Protein AF-A0A9J6P7E7-F1 (afdb_monomer_lite)

pLDDT: mean 77.28, std 12.32, range [48.22, 92.12]

Structure (mmCIF, N/CA/C/O backbone):
data_AF-A0A9J6P7E7-F1
#
_entry.id   AF-A0A9J6P7E7-F1
#
loop_
_atom_site.group_PDB
_atom_site.id
_atom_site.type_symbol
_atom_site.label_atom_id
_atom_site.label_alt_id
_atom_site.label_comp_id
_atom_site.label_asym_id
_atom_site.label_entity_id
_atom_site.label_seq_id
_atom_site.pdbx_PDB_ins_code
_atom_site.Cartn_x
_atom_site.Cartn_y
_atom_site.Cartn_z
_atom_site.occupancy
_atom_site.B_iso_or_equiv
_atom_site.auth_seq_id
_atom_site.auth_comp_id
_atom_site.auth_asym_id
_atom_site.auth_atom_id
_atom_site.pdbx_PDB_model_num
ATOM 1 N N . MET A 1 1 ? 10.338 -7.624 -7.039 1.00 81.31 1 MET A N 1
ATOM 2 C CA . MET A 1 1 ? 9.321 -7.656 -5.954 1.00 81.31 1 MET A CA 1
ATOM 3 C C . MET A 1 1 ? 8.313 -6.531 -6.124 1.00 81.31 1 MET A C 1
ATOM 5 O O . MET A 1 1 ? 8.666 -5.353 -6.077 1.00 81.31 1 MET A O 1
ATOM 9 N N . ARG A 1 2 ? 7.053 -6.901 -6.331 1.00 87.06 2 ARG A N 1
ATOM 10 C CA . ARG A 1 2 ? 5.906 -5.998 -6.440 1.00 87.06 2 ARG A CA 1
ATOM 11 C C . ARG A 1 2 ? 5.103 -6.014 -5.143 1.00 87.06 2 ARG A C 1
ATOM 13 O O . ARG A 1 2 ? 5.109 -7.004 -4.413 1.00 87.06 2 ARG A O 1
ATOM 20 N N . MET A 1 3 ? 4.419 -4.911 -4.868 1.00 87.38 3 MET A N 1
ATOM 21 C CA . MET A 1 3 ? 3.571 -4.745 -3.693 1.00 87.38 3 MET A CA 1
ATOM 22 C C . MET A 1 3 ? 2.132 -4.464 -4.121 1.00 87.38 3 MET A C 1
ATOM 24 O O . MET A 1 3 ? 1.888 -3.736 -5.086 1.00 87.38 3 MET A O 1
ATOM 28 N N . ALA A 1 4 ? 1.174 -4.986 -3.364 1.00 89.62 4 ALA A N 1
ATOM 29 C CA . ALA A 1 4 ? -0.212 -4.564 -3.423 1.00 89.62 4 ALA A CA 1
ATOM 30 C C . ALA A 1 4 ? -0.757 -4.211 -2.039 1.00 89.62 4 ALA A C 1
ATOM 32 O O . ALA A 1 4 ? -0.389 -4.813 -1.033 1.00 89.62 4 ALA A O 1
ATOM 33 N N . ILE A 1 5 ? -1.679 -3.254 -2.003 1.00 88.19 5 ILE A N 1
ATOM 34 C CA . ILE A 1 5 ? -2.485 -2.943 -0.820 1.00 88.19 5 ILE A CA 1
ATOM 35 C C . ILE A 1 5 ? -3.898 -3.414 -1.103 1.00 88.19 5 ILE A C 1
ATOM 37 O O . ILE A 1 5 ? -4.519 -2.952 -2.063 1.00 88.19 5 ILE A O 1
ATOM 41 N N . LYS A 1 6 ? -4.418 -4.310 -0.266 1.00 88.69 6 LYS A N 1
ATOM 42 C CA . LYS A 1 6 ? -5.833 -4.682 -0.286 1.00 88.69 6 LYS A CA 1
ATOM 43 C C . LYS A 1 6 ? -6.572 -3.880 0.765 1.00 88.69 6 LYS A C 1
ATOM 45 O O . LYS A 1 6 ? -6.166 -3.848 1.925 1.00 88.69 6 LYS A O 1
ATOM 50 N N . LEU A 1 7 ? -7.677 -3.272 0.365 1.00 88.62 7 LEU A N 1
ATOM 51 C CA . LEU A 1 7 ? -8.600 -2.609 1.269 1.00 88.62 7 LEU A CA 1
ATOM 52 C C . LEU A 1 7 ? -9.724 -3.559 1.698 1.00 88.62 7 LEU A C 1
ATOM 54 O O . LEU A 1 7 ? -9.991 -4.580 1.056 1.00 88.62 7 LEU A O 1
ATOM 58 N N . LYS A 1 8 ? -10.393 -3.221 2.802 1.00 85.81 8 LYS A N 1
ATOM 59 C CA . LYS A 1 8 ? -11.545 -3.965 3.329 1.00 85.81 8 LYS A CA 1
ATOM 60 C C . LYS A 1 8 ? -12.756 -3.916 2.395 1.00 85.81 8 LYS A C 1
ATOM 62 O O . LYS A 1 8 ? -13.511 -4.878 2.366 1.00 85.81 8 LYS A O 1
ATOM 67 N N . ASP A 1 9 ? -12.890 -2.852 1.598 1.00 89.94 9 ASP A N 1
ATOM 68 C CA . ASP A 1 9 ? -13.927 -2.709 0.562 1.00 89.94 9 ASP A CA 1
ATOM 69 C C . ASP A 1 9 ? -13.654 -3.560 -0.697 1.00 89.94 9 ASP A C 1
ATOM 71 O O . ASP A 1 9 ? -14.424 -3.530 -1.651 1.00 89.94 9 ASP A O 1
ATOM 75 N N . GLY A 1 10 ? -12.554 -4.322 -0.712 1.00 88.44 10 GLY A N 1
ATOM 76 C CA . GLY A 1 10 ? -12.170 -5.193 -1.819 1.00 88.44 10 GLY A CA 1
ATOM 77 C C . GLY A 1 10 ? -11.299 -4.521 -2.880 1.00 88.44 10 GLY A C 1
ATOM 78 O O . GLY A 1 10 ? -10.753 -5.230 -3.733 1.00 88.44 10 GLY A O 1
ATOM 79 N N . LYS A 1 11 ? -11.087 -3.197 -2.822 1.00 91.06 11 LYS A N 1
ATOM 80 C CA . LYS A 1 11 ? -10.170 -2.513 -3.744 1.00 91.06 11 LYS A CA 1
ATOM 81 C C . LYS A 1 11 ? -8.735 -2.973 -3.530 1.00 91.06 11 LYS A C 1
ATOM 83 O O . LYS A 1 11 ? -8.297 -3.230 -2.406 1.00 91.06 11 LYS A O 1
ATOM 88 N N . LYS A 1 12 ? -7.989 -3.046 -4.631 1.00 92.12 12 LYS A N 1
ATOM 89 C CA . LYS A 1 12 ? -6.574 -3.418 -4.637 1.00 92.12 12 LYS A CA 1
ATOM 90 C C . LYS A 1 12 ? -5.767 -2.354 -5.363 1.00 92.12 12 LYS A C 1
ATOM 92 O O . LYS A 1 12 ? -6.113 -1.981 -6.480 1.00 92.12 12 LYS A O 1
ATOM 97 N N . TYR A 1 13 ? -4.688 -1.905 -4.739 1.00 89.94 13 TYR A N 1
ATOM 98 C CA . TYR A 1 13 ? -3.747 -0.949 -5.314 1.00 89.94 13 TYR A CA 1
ATOM 99 C C . TYR A 1 13 ? -2.451 -1.681 -5.599 1.00 89.94 13 TYR A C 1
ATOM 101 O O . TYR A 1 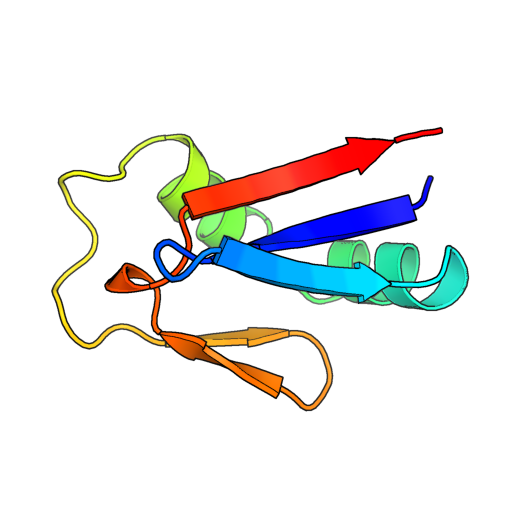13 ? -1.813 -2.163 -4.668 1.00 89.94 13 TYR A O 1
ATOM 109 N N . PHE A 1 14 ? -2.098 -1.791 -6.876 1.00 91.75 14 PHE A N 1
ATOM 110 C CA . PHE A 1 14 ? -0.888 -2.467 -7.323 1.00 91.75 14 PHE A CA 1
ATOM 111 C C . PHE A 1 14 ? 0.209 -1.448 -7.588 1.00 91.75 14 PHE A C 1
ATOM 113 O O . PHE A 1 14 ? -0.030 -0.424 -8.228 1.00 91.75 14 PHE A O 1
ATOM 120 N N . TYR A 1 15 ? 1.411 -1.764 -7.127 1.00 89.81 15 TYR A N 1
ATOM 121 C CA . TYR A 1 15 ? 2.594 -0.954 -7.349 1.00 89.81 15 TYR A CA 1
ATOM 122 C C . TYR A 1 15 ? 3.576 -1.711 -8.232 1.00 89.81 15 TYR A C 1
ATOM 124 O O . TYR A 1 15 ? 3.804 -2.913 -8.062 1.00 89.81 15 TYR A O 1
ATOM 132 N N . SER A 1 16 ? 4.173 -0.993 -9.183 1.00 91.88 16 SER A N 1
ATOM 133 C CA . SER A 1 16 ? 5.271 -1.524 -9.988 1.00 91.88 16 SER A CA 1
ATOM 134 C C . SER A 1 16 ? 6.469 -1.868 -9.102 1.00 91.88 16 SER A C 1
ATOM 136 O O . SER A 1 16 ? 6.535 -1.490 -7.931 1.00 91.88 16 SER A O 1
ATOM 138 N N . GLU A 1 17 ? 7.450 -2.573 -9.653 1.00 89.69 17 GLU A N 1
ATOM 139 C CA . GLU A 1 17 ? 8.665 -2.899 -8.908 1.00 89.69 17 GLU A CA 1
ATOM 140 C C . GLU A 1 17 ? 9.426 -1.643 -8.456 1.00 89.69 17 GLU A C 1
ATOM 142 O O . GLU A 1 17 ? 9.765 -1.523 -7.281 1.00 89.69 17 GLU A O 1
ATOM 147 N N . ALA A 1 18 ? 9.591 -0.653 -9.340 1.00 90.19 18 ALA A N 1
ATOM 148 C CA . ALA A 1 18 ? 10.219 0.623 -8.995 1.00 90.19 18 ALA A CA 1
ATOM 149 C C . ALA A 1 18 ? 9.456 1.365 -7.881 1.00 90.19 18 ALA A C 1
ATOM 151 O O . ALA A 1 18 ? 10.056 1.850 -6.920 1.00 90.19 18 ALA A O 1
ATOM 152 N N . GLN A 1 19 ? 8.121 1.394 -7.964 1.00 88.06 19 GLN A N 1
ATOM 153 C CA . GLN A 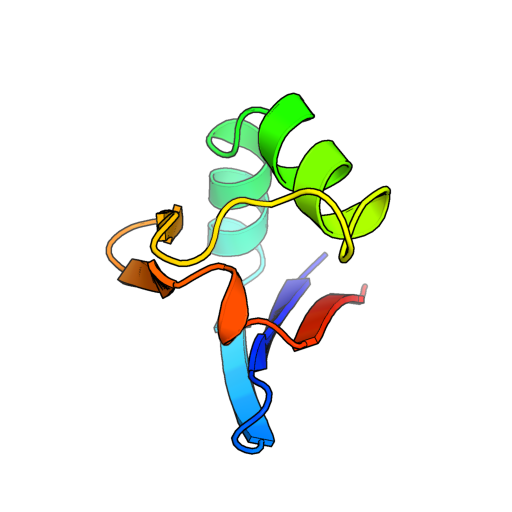1 19 ? 7.272 1.983 -6.927 1.00 88.06 19 GLN A CA 1
ATOM 154 C C . GLN A 1 19 ? 7.382 1.219 -5.608 1.00 88.06 19 GLN A C 1
ATOM 156 O O . GLN A 1 19 ? 7.480 1.836 -4.555 1.00 88.06 19 GLN A O 1
ATOM 161 N N . SER A 1 20 ? 7.415 -0.111 -5.653 1.00 87.19 20 SER A N 1
ATOM 162 C CA . SER A 1 20 ? 7.534 -0.967 -4.469 1.00 87.19 20 SER A CA 1
ATOM 163 C C . SER A 1 20 ? 8.876 -0.766 -3.767 1.00 87.19 20 SER A C 1
ATOM 165 O O . SER A 1 20 ? 8.915 -0.661 -2.544 1.00 87.19 20 SER A O 1
ATOM 167 N N . GLN A 1 21 ? 9.966 -0.617 -4.525 1.00 85.38 21 GLN A N 1
ATOM 168 C CA . GLN A 1 21 ? 11.279 -0.274 -3.974 1.00 85.38 21 GLN A CA 1
ATOM 169 C C . GLN A 1 21 ? 11.292 1.125 -3.347 1.00 85.38 21 GLN A C 1
ATOM 171 O O . GLN A 1 21 ? 11.813 1.303 -2.248 1.00 85.38 21 GLN A O 1
ATOM 176 N N . GLN A 1 22 ? 10.691 2.118 -4.007 1.00 85.31 22 GLN A N 1
ATOM 177 C CA . GLN A 1 22 ? 10.571 3.469 -3.455 1.00 85.31 22 GLN A CA 1
ATOM 178 C C . GLN A 1 22 ? 9.729 3.476 -2.173 1.00 85.31 22 GLN A C 1
ATOM 180 O O . GLN A 1 22 ? 10.079 4.140 -1.199 1.00 85.31 22 GLN A O 1
ATOM 185 N N . ILE A 1 23 ? 8.638 2.712 -2.158 1.00 80.94 23 ILE A N 1
ATOM 186 C CA . ILE A 1 23 ? 7.785 2.525 -0.991 1.00 80.94 23 ILE A CA 1
ATOM 187 C C . ILE A 1 23 ? 8.573 1.867 0.140 1.00 80.94 23 ILE A C 1
ATOM 189 O O . ILE A 1 23 ? 8.541 2.387 1.244 1.00 80.94 23 ILE A O 1
ATOM 193 N N . ALA A 1 24 ? 9.326 0.797 -0.120 1.00 79.44 24 ALA A N 1
ATOM 194 C CA . ALA A 1 24 ? 10.148 0.133 0.893 1.00 79.44 24 ALA A CA 1
ATOM 195 C C . ALA A 1 24 ? 11.237 1.052 1.475 1.00 79.44 24 ALA A C 1
ATOM 197 O O . ALA A 1 24 ? 11.544 0.959 2.660 1.00 79.44 24 ALA A O 1
ATOM 198 N N . ARG A 1 25 ? 11.794 1.964 0.666 1.00 77.56 25 ARG A N 1
ATOM 199 C CA . ARG A 1 25 ? 12.771 2.967 1.125 1.00 77.56 25 ARG A CA 1
ATOM 200 C C . ARG A 1 25 ? 12.134 4.087 1.956 1.00 77.56 25 ARG A C 1
ATOM 202 O O . ARG A 1 25 ? 12.759 4.568 2.893 1.00 77.56 25 ARG A O 1
ATOM 209 N N . ASN A 1 26 ? 10.917 4.512 1.606 1.00 73.69 26 ASN A N 1
ATOM 210 C CA . ASN A 1 26 ? 10.266 5.692 2.196 1.00 73.69 26 ASN A CA 1
ATOM 211 C C . ASN A 1 26 ? 9.273 5.371 3.320 1.00 73.69 26 ASN A C 1
ATOM 213 O O . ASN A 1 26 ? 9.036 6.210 4.193 1.00 73.69 26 ASN A O 1
ATOM 217 N N . LEU A 1 27 ? 8.650 4.190 3.311 1.00 69.75 27 LEU A N 1
ATOM 218 C CA . LEU A 1 27 ? 7.840 3.736 4.430 1.00 69.75 27 LEU A CA 1
ATOM 219 C C . LEU A 1 27 ? 8.786 3.404 5.571 1.00 69.75 27 LEU A C 1
ATOM 221 O O . LEU A 1 27 ? 9.497 2.405 5.543 1.00 69.75 27 LEU A O 1
ATOM 225 N N . ASN A 1 28 ? 8.764 4.255 6.593 1.00 63.94 28 ASN A N 1
ATOM 226 C CA . ASN A 1 28 ? 9.434 3.997 7.853 1.00 63.94 28 ASN A CA 1
ATOM 227 C C . ASN A 1 28 ? 8.983 2.612 8.352 1.00 63.94 28 ASN A C 1
ATOM 229 O O . ASN A 1 28 ? 7.803 2.424 8.661 1.00 63.94 28 ASN A O 1
ATOM 233 N N . TYR A 1 29 ? 9.898 1.641 8.354 1.00 58.25 29 TYR A N 1
ATOM 234 C CA . TYR A 1 29 ? 9.633 0.209 8.554 1.00 58.25 29 TYR A CA 1
ATOM 235 C C . TYR A 1 29 ? 8.789 -0.056 9.816 1.00 58.25 29 TYR A C 1
ATOM 237 O O . TYR A 1 29 ? 7.924 -0.928 9.839 1.00 58.25 29 TYR A O 1
ATOM 245 N N . VAL A 1 30 ? 8.951 0.802 10.828 1.00 55.09 30 VAL A N 1
ATOM 246 C CA . VAL A 1 30 ? 8.185 0.836 12.083 1.00 55.09 30 VAL A CA 1
ATOM 247 C C . VAL A 1 30 ? 6.673 1.003 11.866 1.00 55.09 30 VAL A C 1
ATOM 249 O O . VAL A 1 30 ? 5.890 0.333 12.532 1.00 55.09 30 VAL A O 1
ATOM 252 N N . LYS A 1 31 ? 6.232 1.846 10.919 1.00 62.06 31 LYS A N 1
ATOM 253 C CA . LYS A 1 31 ? 4.799 2.049 10.627 1.00 62.06 31 LYS A CA 1
ATOM 254 C C . LYS A 1 31 ? 4.189 0.854 9.902 1.00 62.06 31 LYS A C 1
ATOM 256 O O . LYS A 1 31 ? 3.057 0.492 10.196 1.00 62.06 31 LYS A O 1
ATOM 261 N N . LEU A 1 32 ? 4.929 0.233 8.982 1.00 65.81 32 LEU A N 1
ATOM 262 C CA . LEU A 1 32 ? 4.498 -1.009 8.332 1.00 65.81 32 LEU A CA 1
ATOM 263 C C . LEU A 1 32 ? 4.385 -2.146 9.349 1.00 65.81 32 LEU A C 1
ATOM 265 O O . LEU A 1 32 ? 3.364 -2.826 9.392 1.00 65.81 32 LEU A O 1
ATOM 269 N N . LEU A 1 33 ? 5.392 -2.301 10.212 1.00 59.22 33 LEU A N 1
ATOM 270 C CA . LEU A 1 33 ? 5.370 -3.285 11.289 1.00 59.22 33 LEU A CA 1
ATOM 271 C C . LEU A 1 33 ? 4.209 -3.047 12.252 1.00 59.22 33 LEU A C 1
ATOM 273 O O . LEU A 1 33 ? 3.556 -4.012 12.619 1.00 59.22 33 LEU A O 1
ATOM 277 N N . GLN A 1 34 ? 3.883 -1.801 12.609 1.00 61.84 34 GLN A N 1
ATOM 278 C CA . GLN A 1 34 ? 2.698 -1.500 13.425 1.00 61.84 34 GLN A CA 1
ATOM 279 C C . GLN A 1 34 ? 1.391 -1.968 12.771 1.00 61.84 34 GLN A C 1
ATOM 281 O O . GLN A 1 34 ? 0.544 -2.524 13.466 1.00 61.84 34 GLN A O 1
ATOM 286 N N . ILE A 1 35 ? 1.244 -1.818 11.449 1.00 62.12 35 ILE A N 1
ATOM 287 C CA . ILE A 1 35 ? 0.061 -2.329 10.736 1.00 62.12 35 ILE A CA 1
ATOM 288 C C . ILE A 1 35 ? 0.041 -3.859 10.719 1.00 62.12 35 ILE A C 1
ATOM 290 O O . ILE A 1 35 ? -1.011 -4.464 10.901 1.00 62.12 35 ILE A O 1
ATOM 294 N N . LEU A 1 36 ? 1.198 -4.485 10.487 1.00 64.75 36 LEU A N 1
ATOM 295 C CA . LEU A 1 36 ? 1.320 -5.938 10.352 1.00 64.75 36 LEU A CA 1
ATOM 296 C C . LEU A 1 36 ? 1.202 -6.672 11.694 1.00 64.75 36 LEU A C 1
ATOM 298 O O . LEU A 1 36 ? 0.662 -7.771 11.739 1.00 64.75 36 LEU A O 1
ATOM 302 N N . THR A 1 37 ? 1.704 -6.079 12.779 1.00 61.50 37 THR A N 1
ATOM 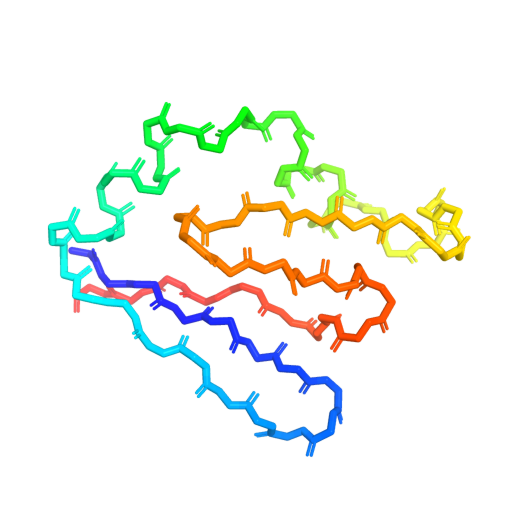303 C CA . THR A 1 37 ? 1.764 -6.715 14.107 1.00 61.50 37 THR A CA 1
ATOM 304 C C . THR A 1 37 ? 0.582 -6.374 15.000 1.00 61.50 37 THR A C 1
ATOM 306 O O . THR A 1 37 ? 0.366 -7.072 15.986 1.00 61.50 37 THR A O 1
ATOM 309 N N . ASN A 1 38 ? -0.181 -5.313 14.705 1.00 53.56 38 ASN A N 1
ATOM 310 C CA . ASN A 1 38 ? -1.143 -4.803 15.674 1.00 53.56 38 ASN A CA 1
ATOM 311 C C . ASN A 1 38 ? -2.375 -4.144 15.029 1.00 53.56 38 ASN A C 1
ATOM 313 O O . ASN A 1 38 ? -2.653 -2.957 15.206 1.00 53.56 38 ASN A O 1
ATOM 317 N N . ALA A 1 39 ? -3.176 -4.948 14.323 1.00 53.03 39 ALA A N 1
ATOM 318 C CA . ALA A 1 39 ? -4.488 -4.532 13.814 1.00 53.03 39 ALA A CA 1
ATOM 319 C C . ALA A 1 39 ? -5.434 -3.994 14.917 1.00 53.03 39 ALA A C 1
ATOM 321 O O . ALA A 1 39 ? -6.355 -3.238 14.615 1.00 53.03 39 ALA A O 1
ATOM 322 N N . SER A 1 40 ? -5.192 -4.345 16.187 1.00 52.25 40 SER A N 1
ATOM 323 C CA . SER A 1 40 ? -6.038 -4.005 17.340 1.00 52.25 40 SER A CA 1
ATOM 324 C C . SER A 1 40 ? -5.663 -2.699 18.055 1.00 52.25 40 SER A C 1
ATOM 326 O O . SER A 1 40 ? -6.448 -2.223 18.870 1.00 52.25 40 SER A O 1
ATOM 328 N N . SER A 1 41 ? -4.482 -2.117 17.796 1.00 48.22 41 SER A N 1
ATOM 329 C CA . SER A 1 41 ? -3.979 -0.949 18.552 1.00 48.22 41 SER A CA 1
ATOM 330 C C . SER A 1 41 ? -3.823 0.334 17.733 1.00 48.22 41 SER A C 1
ATOM 332 O O . SER A 1 41 ? -3.530 1.397 18.291 1.00 48.22 41 SER A O 1
ATOM 334 N N . MET A 1 42 ? -4.055 0.291 16.418 1.00 58.16 42 MET A N 1
ATOM 335 C CA . MET A 1 42 ? -4.013 1.503 15.604 1.00 58.16 42 MET A CA 1
ATOM 336 C C . MET A 1 42 ? -5.286 2.320 15.835 1.00 58.16 42 MET A C 1
ATOM 338 O O . MET A 1 42 ? -6.374 1.936 15.410 1.00 58.16 42 MET A O 1
ATOM 342 N N . LYS A 1 43 ? -5.140 3.460 16.528 1.00 55.12 43 LYS A N 1
ATOM 343 C CA . LYS A 1 43 ? -6.223 4.423 16.773 1.00 55.12 43 LYS A CA 1
ATOM 344 C C . LYS A 1 43 ? -6.977 4.701 15.468 1.00 55.12 43 LYS A C 1
ATOM 346 O O . LYS A 1 43 ? -6.358 5.107 14.475 1.00 55.12 43 LYS A O 1
ATOM 351 N N . SER A 1 44 ? -8.295 4.490 15.486 1.00 58.41 44 SER A N 1
ATOM 352 C CA . SER A 1 44 ? -9.191 4.862 14.386 1.00 58.41 44 SER A CA 1
ATOM 353 C C . SER A 1 44 ? -8.931 6.319 13.977 1.00 58.41 44 SER A C 1
ATOM 355 O O . SER A 1 44 ? -8.684 7.176 14.829 1.00 58.41 44 SER A O 1
ATOM 357 N N . GLY A 1 45 ? -8.869 6.574 12.667 1.00 65.00 45 GLY A N 1
ATOM 358 C CA . GLY A 1 45 ? -8.493 7.876 12.092 1.00 65.00 45 GLY A CA 1
ATOM 359 C C . GLY A 1 45 ? -7.018 8.051 11.692 1.00 65.00 45 GLY A C 1
ATOM 360 O O . GLY A 1 45 ? -6.679 9.029 11.022 1.00 65.00 45 GLY A O 1
ATOM 361 N N . SER A 1 46 ? -6.134 7.103 12.014 1.00 74.44 46 SER A N 1
ATOM 362 C CA . SER A 1 46 ? -4.736 7.149 11.556 1.00 74.44 46 SER A CA 1
ATOM 363 C C . SER A 1 46 ? -4.643 6.939 10.039 1.00 74.44 46 SER A C 1
ATOM 365 O O . SER A 1 46 ? -5.283 6.042 9.484 1.00 74.44 46 SER A O 1
ATOM 367 N N . SER A 1 47 ? -3.822 7.742 9.358 1.00 79.00 47 SER A N 1
ATOM 368 C CA . SER A 1 47 ? -3.594 7.634 7.912 1.00 79.00 47 SER A CA 1
ATOM 369 C C . SER A 1 47 ? -2.119 7.428 7.585 1.00 79.00 47 SER A C 1
ATOM 371 O O . SER A 1 47 ? -1.231 7.932 8.274 1.00 79.00 47 SER A O 1
ATOM 373 N N . ILE A 1 48 ? -1.853 6.694 6.509 1.00 77.81 48 ILE A N 1
ATOM 374 C CA . ILE A 1 48 ? -0.510 6.410 6.014 1.00 77.81 48 ILE A CA 1
ATOM 375 C C . ILE A 1 48 ? -0.405 6.933 4.596 1.00 77.81 48 ILE A C 1
ATOM 377 O O . ILE A 1 48 ? -1.234 6.632 3.739 1.00 77.81 48 ILE A O 1
ATOM 381 N N . LYS A 1 49 ? 0.635 7.729 4.362 1.00 79.62 49 LYS A N 1
ATOM 382 C CA . LYS A 1 49 ? 0.982 8.201 3.031 1.00 79.62 49 LYS A CA 1
ATOM 383 C C . LYS A 1 49 ? 1.896 7.180 2.365 1.00 79.62 49 LYS A C 1
ATOM 385 O O . LYS A 1 49 ? 2.955 6.858 2.899 1.00 79.62 49 LYS A O 1
ATOM 390 N N . ILE A 1 50 ? 1.478 6.688 1.208 1.00 81.19 50 ILE A N 1
ATOM 391 C CA . ILE A 1 50 ? 2.225 5.750 0.374 1.00 81.19 50 ILE A CA 1
ATOM 392 C C . ILE A 1 50 ? 2.344 6.399 -0.996 1.00 81.19 50 ILE A C 1
ATOM 394 O O . ILE A 1 50 ? 1.347 6.602 -1.688 1.00 81.19 50 ILE A O 1
ATOM 398 N N . LEU A 1 51 ? 3.569 6.787 -1.357 1.00 82.56 51 LEU A N 1
ATOM 399 C CA . LEU A 1 51 ? 3.835 7.661 -2.503 1.00 82.56 51 LEU A CA 1
ATOM 400 C C . LEU A 1 51 ? 2.965 8.935 -2.430 1.00 82.56 51 LEU A C 1
ATOM 402 O O . LEU A 1 51 ? 3.096 9.716 -1.487 1.00 82.56 51 LEU A O 1
ATOM 406 N N . ASN A 1 52 ? 2.054 9.120 -3.388 1.00 80.31 52 ASN A N 1
ATOM 407 C CA . ASN A 1 52 ? 1.144 10.266 -3.480 1.00 80.31 52 ASN A CA 1
ATOM 408 C C .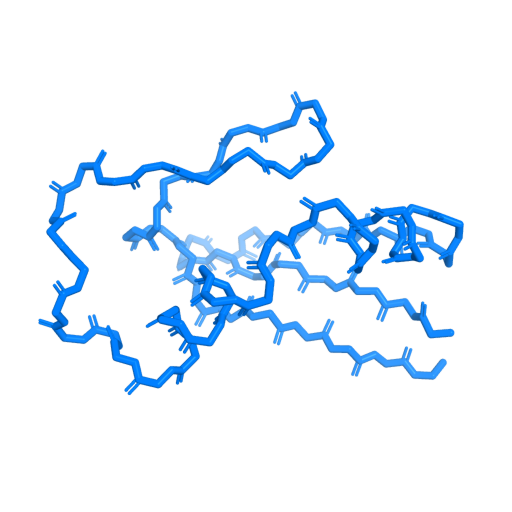 ASN A 1 52 ? -0.285 9.948 -3.010 1.00 80.31 52 ASN A C 1
ATOM 410 O O . ASN A 1 52 ? -1.194 10.742 -3.234 1.00 80.31 52 ASN A O 1
ATOM 414 N N . GLN A 1 53 ? -0.500 8.799 -2.368 1.00 82.38 53 GLN A N 1
ATOM 415 C CA . GLN A 1 53 ? -1.814 8.361 -1.901 1.00 82.38 53 GLN A CA 1
ATOM 416 C C . GLN A 1 53 ? -1.855 8.299 -0.378 1.00 82.38 53 GLN A C 1
ATOM 418 O O . GLN A 1 53 ? -0.874 7.939 0.272 1.00 82.38 53 GLN A O 1
ATOM 423 N N . ILE A 1 54 ? -3.000 8.663 0.194 1.00 85.50 54 ILE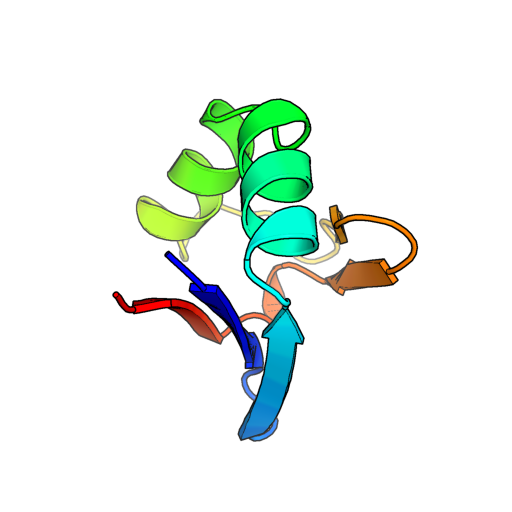 A N 1
ATOM 424 C CA . ILE A 1 54 ? -3.250 8.597 1.633 1.00 85.50 54 ILE A CA 1
ATOM 425 C C . ILE A 1 54 ? -4.258 7.482 1.878 1.00 85.50 54 ILE A C 1
ATOM 427 O O . ILE A 1 54 ? -5.371 7.513 1.357 1.00 85.50 54 ILE A O 1
ATOM 431 N N . PHE A 1 55 ? -3.868 6.509 2.693 1.00 82.94 55 PHE A N 1
ATOM 432 C CA . PHE A 1 55 ? -4.704 5.385 3.080 1.00 82.94 55 PHE A CA 1
ATOM 433 C C . PHE A 1 55 ? -5.052 5.488 4.556 1.00 82.94 55 PHE A C 1
ATOM 435 O O . PHE A 1 55 ? -4.161 5.549 5.404 1.00 82.94 55 PHE A O 1
ATOM 442 N N . LYS A 1 56 ? -6.346 5.465 4.878 1.00 84.38 56 LYS A N 1
ATOM 443 C CA . LYS A 1 56 ? -6.781 5.265 6.261 1.00 84.38 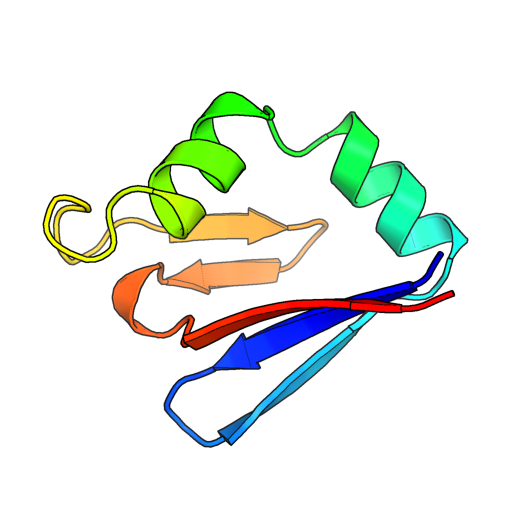56 LYS A CA 1
ATOM 444 C C . LYS A 1 56 ? -6.433 3.844 6.680 1.00 84.38 56 LYS A C 1
ATOM 446 O O . LYS A 1 56 ? -6.830 2.893 6.008 1.00 84.38 56 LYS A O 1
ATOM 451 N N . VAL A 1 57 ? -5.725 3.705 7.793 1.00 79.12 57 VAL A N 1
ATOM 452 C CA . VAL A 1 57 ? -5.255 2.412 8.311 1.00 79.12 57 VAL A CA 1
ATOM 453 C C . VAL A 1 57 ? -6.414 1.442 8.518 1.00 79.12 57 VAL A C 1
ATOM 455 O O . VAL A 1 57 ? -6.330 0.285 8.124 1.00 79.12 57 VAL A O 1
ATOM 458 N N . GLU A 1 58 ? -7.527 1.933 9.058 1.00 79.94 58 GLU A N 1
ATOM 459 C CA . GLU A 1 58 ? -8.731 1.139 9.324 1.00 79.94 58 GLU A CA 1
ATOM 460 C C . GLU A 1 58 ? -9.355 0.518 8.066 1.00 79.94 58 GLU A C 1
ATOM 462 O O . GLU A 1 58 ? -10.049 -0.494 8.174 1.00 79.94 58 GLU A O 1
ATOM 467 N N . ASN A 1 59 ? -9.074 1.077 6.886 1.00 84.06 59 ASN A N 1
ATOM 468 C CA . ASN A 1 59 ? -9.562 0.574 5.605 1.00 84.06 59 ASN A CA 1
ATOM 469 C C . ASN A 1 59 ? -8.606 -0.434 4.967 1.00 84.06 59 ASN A C 1
ATOM 471 O O . ASN A 1 59 ? -9.007 -1.116 4.026 1.00 84.06 59 ASN A O 1
ATOM 475 N N . ILE A 1 60 ? -7.365 -0.544 5.443 1.00 83.75 60 ILE A N 1
ATOM 476 C CA . ILE A 1 60 ? -6.391 -1.494 4.909 1.00 83.75 60 ILE A CA 1
ATOM 477 C C . ILE A 1 60 ? -6.692 -2.875 5.493 1.00 83.75 60 ILE A C 1
ATOM 479 O O . ILE A 1 60 ? -6.827 -3.052 6.702 1.00 83.75 60 ILE A O 1
ATOM 483 N N . LYS A 1 61 ? -6.821 -3.861 4.608 1.00 83.81 61 LYS A N 1
ATOM 484 C CA . LYS A 1 61 ? -6.975 -5.273 4.960 1.00 83.81 61 LYS A CA 1
ATOM 485 C C . LYS A 1 61 ? -5.618 -5.966 5.035 1.00 83.81 61 LYS A C 1
ATOM 487 O O . LYS A 1 61 ? -5.372 -6.701 5.983 1.00 83.81 61 LYS A O 1
ATOM 492 N N . SER A 1 62 ? -4.759 -5.755 4.040 1.00 81.00 62 SER A N 1
ATOM 493 C CA . SER A 1 62 ? -3.426 -6.362 3.996 1.00 81.00 62 SER A CA 1
ATOM 494 C C . SER A 1 62 ? -2.476 -5.624 3.052 1.00 81.00 62 SER A C 1
ATOM 496 O O . SER A 1 62 ? -2.902 -4.946 2.113 1.00 81.00 62 SER A O 1
ATOM 498 N N . PHE A 1 63 ? -1.179 -5.808 3.300 1.00 83.31 63 PHE A N 1
ATOM 499 C CA . PHE A 1 63 ? -0.100 -5.549 2.351 1.00 83.31 63 PHE A CA 1
ATOM 500 C C . PHE A 1 63 ? 0.398 -6.889 1.820 1.00 83.31 63 PHE A C 1
ATOM 502 O O . PHE A 1 63 ? 0.668 -7.798 2.601 1.00 83.31 63 PHE A O 1
ATOM 509 N N . GLU A 1 64 ? 0.507 -7.018 0.505 1.00 84.81 64 GLU A N 1
ATOM 510 C CA . GLU A 1 64 ? 0.949 -8.244 -0.154 1.00 84.81 64 GLU A CA 1
ATOM 511 C C . GLU A 1 64 ? 2.192 -7.960 -0.979 1.00 84.81 64 GLU A C 1
ATOM 513 O O . GLU A 1 64 ? 2.220 -7.004 -1.750 1.00 84.81 64 GLU A O 1
ATOM 518 N N . PHE A 1 65 ? 3.203 -8.808 -0.824 1.00 81.12 65 PHE A N 1
ATOM 519 C CA . PHE A 1 65 ? 4.442 -8.753 -1.585 1.00 81.12 65 PHE A CA 1
ATOM 520 C C . PHE A 1 65 ? 4.546 -10.020 -2.424 1.00 81.12 65 PHE A C 1
ATOM 522 O O . PHE A 1 65 ? 4.329 -11.120 -1.918 1.00 81.12 65 PHE A O 1
ATOM 529 N N . PHE A 1 66 ? 4.847 -9.866 -3.706 1.00 85.25 66 PHE A N 1
ATOM 530 C CA . PHE A 1 66 ? 4.987 -10.976 -4.645 1.00 85.25 66 PHE A CA 1
ATOM 531 C C . PHE A 1 66 ? 6.214 -10.749 -5.531 1.00 85.25 66 PHE A C 1
ATOM 533 O O . PHE A 1 66 ? 6.604 -9.603 -5.783 1.00 85.25 66 PHE A O 1
ATOM 540 N N . LEU A 1 67 ? 6.866 -11.851 -5.912 1.00 74.44 67 LEU A N 1
ATOM 541 C CA . LEU A 1 67 ? 8.093 -11.847 -6.711 1.00 74.44 67 LEU A CA 1
ATOM 542 C C . LEU A 1 67 ? 7.825 -11.293 -8.112 1.00 74.44 67 LEU A C 1
ATOM 544 O O . LEU A 1 67 ? 6.858 -11.754 -8.757 1.00 74.44 67 LEU A O 1
#

Foldseek 3Di:
DWKWWAWPVGDIDTDDPVLVVVQVVPPPVVVVCCLVVPVPPPPFPDWDDRPNDIHGSPGTPDMDDDD

Organism: NCBI:txid2828781

Secondary structure (DSSP, 8-state):
-EEEEEETTS-EEEE-HHHHHHHHHHS-HHHHHHHHH-TTTS-TT-EEEETTEEEEGGGEEEEEEE-

Sequence (67 aa):
MRMAIKLKDGKKYFYSEAQSQQIARNLNYVKLLQILTNASSMKSGSSIKILNQIFKVENIKSFEFFL

Radius of gyration: 11.39 Å; chains: 1; bounding box: 27×22×28 Å